Protein AF-A0A957U9Q6-F1 (afdb_monomer_lite)

Secondary structure (DSSP, 8-state):
-----------------HHHHHHHHHHHHHHHHHHHHHHHHHHHHHHHHHHH-THHHHTT-SHHIIIIISHHHHHHHHHS-TT-TTS--HHHHHHHHHHHHGGGS-HHHHHHHHHHHHHHHHHHHHHHHHT-

pLDDT: mean 82.93, std 18.93, range [34.91, 97.75]

Structure (mmCIF, N/CA/C/O backbone):
data_AF-A0A957U9Q6-F1
#
_entry.id   AF-A0A957U9Q6-F1
#
loop_
_atom_site.group_PDB
_atom_site.id
_atom_site.type_symbol
_atom_site.label_atom_id
_atom_site.label_alt_id
_atom_site.label_comp_id
_atom_site.label_asym_id
_atom_site.label_entity_id
_atom_site.label_seq_id
_atom_site.pdbx_PDB_ins_code
_atom_site.Cartn_x
_atom_site.Cartn_y
_atom_site.Cartn_z
_atom_site.occupancy
_atom_site.B_iso_or_equiv
_atom_site.auth_seq_id
_atom_site.auth_comp_id
_atom_site.auth_asym_id
_atom_site.auth_atom_id
_atom_site.pdbx_PDB_model_num
ATOM 1 N N . MET A 1 1 ? 84.332 -5.207 -29.628 1.00 37.28 1 MET A N 1
ATOM 2 C CA . MET A 1 1 ? 83.660 -3.985 -29.137 1.00 37.28 1 MET A CA 1
ATOM 3 C C . MET A 1 1 ? 82.232 -4.022 -29.651 1.00 37.28 1 MET A C 1
ATOM 5 O O . MET A 1 1 ? 82.032 -4.039 -30.857 1.00 37.28 1 MET A O 1
ATOM 9 N N . SER A 1 2 ? 81.285 -4.187 -28.731 1.00 34.91 2 SER A N 1
ATOM 10 C CA . SER A 1 2 ? 79.872 -4.495 -28.972 1.00 34.91 2 SER A CA 1
ATOM 11 C C . SER A 1 2 ? 79.019 -3.243 -28.849 1.00 34.91 2 SER A C 1
ATOM 13 O O . SER A 1 2 ? 79.143 -2.595 -27.820 1.00 34.91 2 SER A O 1
ATOM 15 N N . VAL A 1 3 ? 78.111 -2.984 -29.796 1.00 36.84 3 VAL A N 1
ATOM 16 C CA . VAL A 1 3 ? 76.781 -2.386 -29.552 1.00 36.84 3 VAL A CA 1
ATOM 17 C C . VAL A 1 3 ? 75.874 -2.729 -30.740 1.00 36.84 3 VAL A C 1
ATOM 19 O O . VAL A 1 3 ? 76.171 -2.315 -31.854 1.00 36.84 3 VAL A O 1
ATOM 22 N N . ALA A 1 4 ? 74.764 -3.435 -30.499 1.00 37.84 4 ALA A N 1
ATOM 23 C CA . ALA A 1 4 ? 73.503 -3.256 -31.232 1.00 37.84 4 ALA A CA 1
ATOM 24 C C . ALA A 1 4 ? 72.361 -4.014 -30.528 1.00 37.84 4 ALA A C 1
ATOM 26 O O . ALA A 1 4 ? 72.090 -5.180 -30.790 1.00 37.84 4 ALA A O 1
ATOM 27 N N . THR A 1 5 ? 71.749 -3.308 -29.580 1.00 41.84 5 THR A N 1
ATOM 28 C CA . THR A 1 5 ? 70.301 -3.157 -29.367 1.00 41.84 5 THR A CA 1
ATOM 29 C C . THR A 1 5 ? 69.387 -4.377 -29.561 1.00 41.84 5 THR A C 1
ATOM 31 O O . THR A 1 5 ? 69.008 -4.749 -30.669 1.00 41.84 5 THR A O 1
ATOM 34 N N . ILE A 1 6 ? 68.913 -4.898 -28.426 1.00 43.22 6 ILE A N 1
ATOM 35 C CA . ILE A 1 6 ? 67.782 -5.823 -28.302 1.00 43.22 6 ILE A CA 1
ATOM 36 C C . ILE A 1 6 ? 66.504 -5.116 -28.774 1.00 43.22 6 ILE A C 1
ATOM 38 O O . ILE A 1 6 ? 66.065 -4.130 -28.181 1.00 43.22 6 ILE A O 1
ATOM 42 N N . ARG A 1 7 ? 65.900 -5.629 -29.848 1.00 37.94 7 ARG A N 1
ATOM 43 C CA . ARG A 1 7 ? 64.590 -5.199 -30.341 1.00 37.94 7 ARG A CA 1
ATOM 44 C C . ARG A 1 7 ? 63.507 -6.004 -29.625 1.00 37.94 7 ARG A C 1
ATOM 46 O O . ARG A 1 7 ? 63.249 -7.155 -29.959 1.00 37.94 7 ARG A O 1
ATOM 53 N N . THR A 1 8 ? 62.881 -5.381 -28.636 1.00 46.94 8 THR A N 1
ATOM 54 C CA . THR A 1 8 ? 61.657 -5.861 -27.993 1.00 46.94 8 THR A CA 1
ATOM 55 C C . THR A 1 8 ? 60.501 -5.804 -28.995 1.00 46.94 8 THR A C 1
ATOM 57 O O . THR A 1 8 ? 60.179 -4.734 -29.505 1.00 46.94 8 THR A O 1
ATOM 60 N N . MET A 1 9 ? 59.846 -6.933 -29.259 1.00 37.41 9 MET A N 1
ATOM 61 C CA . MET A 1 9 ? 58.481 -6.967 -29.794 1.00 37.41 9 MET A CA 1
ATOM 62 C C . MET A 1 9 ? 57.682 -7.990 -28.992 1.00 37.41 9 MET A C 1
ATOM 64 O O . MET A 1 9 ? 57.676 -9.180 -29.285 1.00 37.41 9 MET A O 1
ATOM 68 N N . VAL A 1 10 ? 57.023 -7.497 -27.945 1.00 41.88 10 VAL A N 1
ATOM 69 C CA . VAL A 1 10 ? 55.909 -8.183 -27.293 1.00 41.88 10 VAL A CA 1
ATOM 70 C C . VAL A 1 10 ? 54.655 -7.764 -28.055 1.00 41.88 10 VAL A C 1
ATOM 72 O O . VAL A 1 10 ? 54.090 -6.704 -27.804 1.00 41.88 10 VAL A O 1
ATOM 75 N N . THR A 1 11 ? 54.239 -8.563 -29.035 1.00 51.75 11 THR A N 1
ATOM 76 C CA . THR A 1 11 ? 52.906 -8.460 -29.644 1.00 51.75 11 THR A CA 1
ATOM 77 C C . THR A 1 11 ? 51.936 -9.348 -28.884 1.00 51.75 11 THR A C 1
ATOM 79 O O . THR A 1 11 ? 51.667 -10.491 -29.232 1.00 51.75 11 THR A O 1
ATOM 82 N N . GLY A 1 12 ? 51.420 -8.769 -27.820 1.00 50.84 12 GLY A N 1
ATOM 83 C CA . GLY A 1 12 ? 50.140 -9.048 -27.194 1.00 50.84 12 GLY A CA 1
ATOM 84 C C . GLY A 1 12 ? 49.895 -7.785 -26.375 1.00 50.84 12 GLY A C 1
ATOM 85 O O . GLY A 1 12 ? 50.822 -7.274 -25.759 1.00 50.84 12 GLY A O 1
ATOM 86 N N . TRP A 1 13 ? 48.724 -7.188 -26.356 1.00 44.78 13 TRP A N 1
ATOM 87 C CA . TRP A 1 13 ? 47.600 -7.719 -25.613 1.00 44.78 13 TRP A CA 1
ATOM 88 C C . TRP A 1 13 ? 4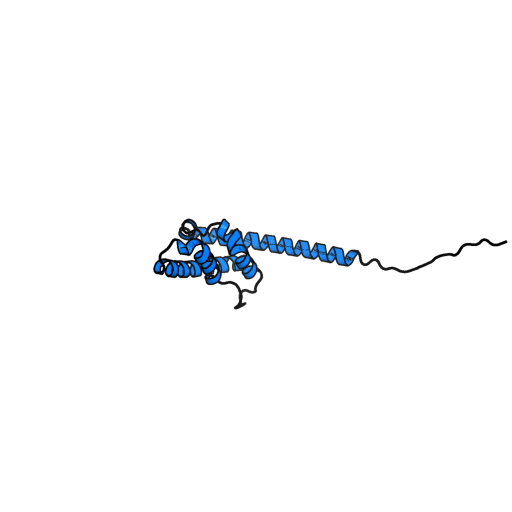6.337 -7.028 -26.142 1.00 44.78 13 TRP A C 1
ATOM 90 O O . TRP A 1 13 ? 46.322 -5.821 -26.382 1.00 44.78 13 TRP A O 1
ATOM 100 N N . TRP A 1 14 ? 45.275 -7.809 -26.311 1.00 49.5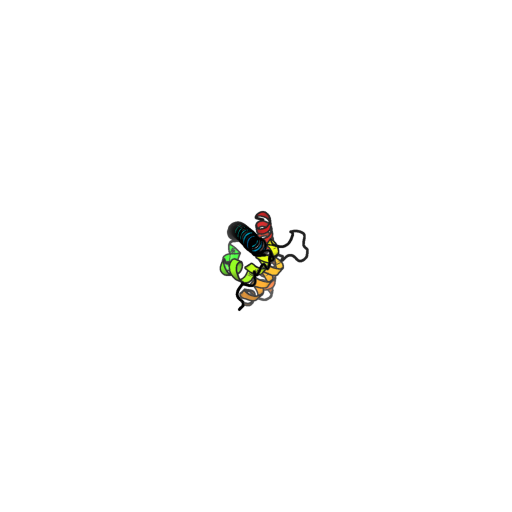0 14 TRP A N 1
ATOM 101 C CA . TRP A 1 14 ? 43.917 -7.310 -26.491 1.00 49.50 14 TRP A CA 1
ATOM 102 C C . TRP A 1 14 ? 43.496 -6.484 -25.265 1.00 49.50 14 TRP A C 1
ATOM 104 O O . TRP A 1 14 ? 43.681 -6.925 -24.134 1.00 49.50 14 TRP A O 1
ATOM 114 N N . LEU A 1 15 ? 42.913 -5.303 -25.485 1.00 50.75 15 LEU A N 1
ATOM 115 C CA . LEU A 1 15 ? 42.317 -4.451 -24.449 1.00 50.75 15 LEU A CA 1
ATOM 116 C C . LEU A 1 15 ? 40.887 -4.935 -24.118 1.00 50.75 15 LEU A C 1
ATOM 118 O O . LEU A 1 15 ? 40.011 -4.813 -24.973 1.00 50.75 15 LEU A O 1
ATOM 122 N N .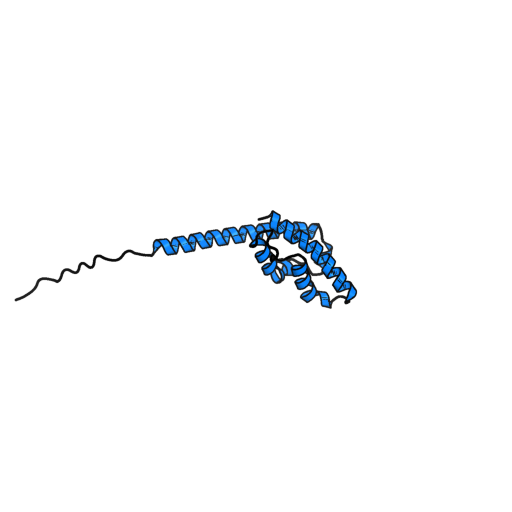 PRO A 1 16 ? 40.577 -5.401 -22.891 1.00 46.09 16 PRO A N 1
ATOM 123 C CA . PRO A 1 16 ? 39.217 -5.760 -22.476 1.00 46.09 16 PRO A CA 1
ATOM 124 C C . PRO A 1 16 ? 38.472 -4.570 -21.824 1.00 46.09 16 PRO A C 1
ATOM 126 O O . PRO A 1 16 ? 37.813 -4.725 -20.796 1.00 46.09 16 PRO A O 1
ATOM 129 N N . GLY A 1 17 ? 38.607 -3.358 -22.377 1.00 47.78 17 GLY A N 1
ATOM 130 C CA . GLY A 1 17 ? 38.103 -2.118 -21.756 1.00 47.78 17 GLY A CA 1
ATOM 131 C C . GLY A 1 17 ? 36.734 -1.626 -22.249 1.00 47.78 17 GLY A C 1
ATOM 132 O O . GLY A 1 17 ? 36.039 -0.915 -21.526 1.00 47.78 17 GLY A O 1
ATOM 133 N N . SER A 1 18 ? 36.307 -1.998 -23.457 1.00 50.91 18 SER A N 1
ATOM 134 C CA . SER A 1 18 ? 35.101 -1.442 -24.096 1.00 50.91 18 SER A CA 1
ATOM 135 C C . SER A 1 18 ? 33.828 -2.236 -23.794 1.00 50.91 18 SER A C 1
ATOM 137 O O . SER A 1 18 ? 32.800 -1.642 -23.479 1.00 50.91 18 SER A O 1
ATOM 139 N N . ALA A 1 19 ? 33.895 -3.571 -23.793 1.00 48.69 19 ALA A N 1
ATOM 140 C CA . ALA A 1 19 ? 32.728 -4.423 -23.540 1.00 48.69 19 ALA A CA 1
ATOM 141 C C . ALA A 1 19 ? 32.188 -4.294 -22.101 1.00 48.69 19 ALA A C 1
ATOM 143 O O . ALA A 1 19 ? 30.978 -4.284 -21.881 1.00 48.69 19 ALA A O 1
ATOM 144 N N . ARG A 1 20 ? 33.079 -4.143 -21.110 1.00 52.06 20 ARG A N 1
ATOM 145 C CA . ARG A 1 20 ? 32.692 -4.000 -19.696 1.00 52.06 20 ARG A CA 1
ATOM 146 C C . ARG A 1 20 ? 32.029 -2.650 -19.415 1.00 52.06 20 ARG A C 1
ATOM 148 O O . ARG A 1 20 ? 31.077 -2.590 -18.649 1.00 52.06 20 ARG A O 1
ATOM 155 N N . THR A 1 21 ? 32.503 -1.589 -20.064 1.00 55.53 21 THR A N 1
ATOM 156 C CA . THR A 1 21 ? 31.995 -0.223 -19.879 1.00 55.53 21 THR A CA 1
ATOM 157 C C . THR A 1 21 ? 30.644 -0.038 -20.571 1.00 55.53 21 THR A C 1
ATOM 159 O O . THR A 1 21 ? 29.710 0.448 -19.941 1.00 55.53 21 THR A O 1
ATOM 162 N N . GLN A 1 22 ? 30.488 -0.555 -21.796 1.00 56.25 22 GLN A N 1
ATOM 163 C CA . GLN A 1 22 ? 29.195 -0.567 -22.495 1.00 56.25 22 GLN A CA 1
ATOM 164 C C . GLN A 1 22 ? 28.138 -1.396 -21.755 1.00 56.25 22 GLN A C 1
ATOM 166 O O . GLN A 1 22 ? 26.982 -0.992 -21.687 1.00 56.25 22 GLN A O 1
ATOM 171 N N . SER A 1 23 ? 28.526 -2.520 -21.141 1.00 62.31 23 SER A N 1
ATOM 172 C CA . SER A 1 23 ? 27.606 -3.325 -20.330 1.00 62.31 23 SER A CA 1
ATOM 173 C C . SER A 1 23 ? 27.146 -2.601 -19.061 1.00 62.31 23 SER A C 1
ATOM 175 O O . SER A 1 23 ? 25.989 -2.748 -18.684 1.00 62.31 23 SER A O 1
ATOM 177 N N . ILE A 1 24 ? 28.014 -1.824 -18.403 1.00 64.62 24 ILE A N 1
ATOM 178 C CA . ILE A 1 24 ? 27.654 -1.060 -17.194 1.00 64.62 24 ILE A CA 1
ATOM 179 C C . ILE A 1 24 ? 26.754 0.128 -17.549 1.00 64.62 24 ILE A C 1
ATOM 181 O O . ILE A 1 24 ? 25.792 0.407 -16.838 1.00 64.62 24 ILE A O 1
ATOM 185 N N . GLU A 1 25 ? 27.046 0.823 -18.644 1.00 64.38 25 GLU A N 1
ATOM 186 C CA . GLU A 1 25 ? 26.285 1.994 -19.086 1.00 64.38 25 GLU A CA 1
ATOM 187 C C . GLU A 1 25 ? 24.896 1.609 -19.621 1.00 64.38 25 GLU A C 1
ATOM 189 O O . GLU A 1 25 ? 23.898 2.215 -19.233 1.00 64.38 25 GLU A O 1
ATOM 194 N N . ALA A 1 26 ? 24.801 0.522 -20.396 1.00 57.94 26 ALA A N 1
ATOM 195 C CA . ALA A 1 26 ? 23.522 -0.041 -20.831 1.00 57.94 26 ALA A CA 1
ATOM 196 C C . ALA A 1 26 ? 22.673 -0.552 -19.651 1.00 57.94 26 ALA A C 1
ATOM 198 O O . ALA A 1 26 ? 21.453 -0.369 -19.641 1.00 57.94 26 ALA A O 1
ATOM 199 N N . GLN A 1 27 ? 23.309 -1.148 -18.635 1.00 61.81 27 GLN A N 1
ATOM 200 C CA . GLN A 1 27 ? 22.619 -1.579 -17.418 1.00 61.81 27 GLN A CA 1
ATOM 201 C C . GLN A 1 27 ? 22.060 -0.377 -16.646 1.00 61.81 27 GLN A C 1
ATOM 203 O O . GLN A 1 27 ? 20.877 -0.365 -16.321 1.00 61.81 27 GLN A O 1
ATOM 208 N N . ARG A 1 28 ? 22.863 0.678 -16.441 1.00 64.31 28 ARG A N 1
ATOM 209 C CA . ARG A 1 28 ? 22.419 1.912 -15.767 1.00 64.31 28 ARG A CA 1
ATOM 210 C C . ARG A 1 28 ? 21.253 2.587 -16.483 1.00 64.31 28 ARG A C 1
ATOM 212 O O . ARG A 1 28 ? 20.274 2.933 -15.832 1.00 64.31 28 ARG A O 1
ATOM 219 N N . ALA A 1 29 ? 21.316 2.713 -17.807 1.00 64.06 29 ALA A N 1
ATOM 220 C CA . ALA A 1 29 ? 20.224 3.291 -18.591 1.00 64.06 29 ALA A CA 1
ATOM 221 C C . ALA A 1 29 ? 18.925 2.466 -18.479 1.00 64.06 29 ALA A C 1
ATOM 223 O O . ALA A 1 29 ? 17.828 3.021 -18.393 1.00 64.06 29 ALA A O 1
ATOM 224 N N . THR A 1 30 ? 19.040 1.134 -18.431 1.00 69.25 30 THR A N 1
ATOM 225 C CA . THR A 1 30 ? 17.894 0.228 -18.243 1.00 69.25 30 THR A CA 1
ATOM 226 C C . THR A 1 30 ? 17.298 0.352 -16.837 1.00 69.25 30 THR A C 1
ATOM 228 O O . THR A 1 30 ? 16.072 0.380 -16.677 1.00 69.25 30 THR A O 1
ATOM 231 N N . ASP A 1 31 ? 18.153 0.477 -15.823 1.00 77.50 31 ASP A N 1
ATOM 232 C CA . ASP A 1 31 ? 17.755 0.636 -14.424 1.00 77.50 31 ASP A CA 1
ATOM 233 C C . ASP A 1 31 ? 17.072 1.998 -14.189 1.00 77.50 31 ASP A C 1
ATOM 235 O O . ASP A 1 31 ? 16.023 2.057 -13.542 1.00 77.50 31 ASP A O 1
ATOM 239 N N . GLU A 1 32 ? 17.582 3.079 -14.786 1.00 78.69 32 GLU A N 1
ATOM 240 C CA . GLU A 1 32 ? 16.970 4.415 -14.740 1.00 78.69 32 GLU A CA 1
ATOM 241 C C . GLU A 1 32 ? 15.600 4.446 -15.431 1.00 78.69 32 GLU A C 1
ATOM 243 O O . GLU A 1 32 ? 14.626 4.947 -14.861 1.00 78.69 32 GLU A O 1
ATOM 248 N N . ALA A 1 33 ? 15.476 3.841 -16.615 1.00 80.62 33 ALA A N 1
ATOM 249 C CA . ALA A 1 33 ? 14.193 3.733 -17.310 1.00 80.62 33 ALA A CA 1
ATOM 250 C C . ALA A 1 33 ? 13.171 2.887 -16.521 1.00 80.62 33 ALA A C 1
ATOM 252 O O . ALA A 1 33 ? 11.970 3.170 -16.521 1.00 80.62 33 ALA A O 1
ATOM 253 N N . SER A 1 34 ? 13.623 1.846 -15.816 1.00 84.44 34 SER A N 1
ATOM 254 C CA . SER A 1 34 ? 12.787 1.051 -14.905 1.00 84.44 34 SER A CA 1
ATOM 255 C C . SER A 1 34 ? 12.358 1.842 -13.661 1.00 84.44 34 SER A C 1
ATOM 257 O O . SER A 1 34 ? 11.211 1.742 -13.213 1.00 84.44 34 SER A O 1
ATOM 259 N N . ALA A 1 35 ? 13.249 2.661 -13.104 1.00 87.31 35 ALA A N 1
ATOM 260 C CA . ALA A 1 35 ? 12.942 3.534 -11.975 1.00 87.31 35 ALA A CA 1
ATOM 261 C C . ALA A 1 35 ? 11.918 4.616 -12.353 1.00 87.31 35 ALA A C 1
ATOM 263 O O . ALA A 1 35 ? 10.947 4.816 -11.620 1.00 87.31 35 ALA A O 1
ATOM 264 N N . ALA A 1 36 ? 12.081 5.251 -13.517 1.00 89.88 36 ALA A N 1
ATOM 265 C CA . ALA A 1 36 ? 11.160 6.267 -14.020 1.00 89.88 36 ALA A CA 1
ATOM 266 C C . ALA A 1 36 ? 9.751 5.703 -14.263 1.00 89.88 36 ALA A C 1
ATOM 268 O O . ALA A 1 36 ? 8.769 6.286 -13.800 1.00 89.88 36 ALA A O 1
ATOM 269 N N . ARG A 1 37 ? 9.645 4.530 -14.909 1.00 91.50 37 ARG A N 1
ATOM 270 C CA . ARG A 1 37 ? 8.354 3.851 -15.128 1.00 91.50 37 ARG A CA 1
ATOM 271 C C . ARG A 1 37 ? 7.641 3.531 -13.821 1.00 91.50 37 ARG A C 1
ATOM 273 O O . ARG A 1 37 ? 6.464 3.840 -13.673 1.00 91.50 37 ARG A O 1
ATOM 280 N N . TYR A 1 38 ? 8.364 2.983 -12.848 1.00 93.31 38 TYR A N 1
ATOM 281 C CA . TYR A 1 38 ? 7.806 2.721 -11.524 1.00 93.31 38 TYR A CA 1
ATOM 282 C C . TYR A 1 38 ? 7.321 3.994 -10.830 1.00 93.31 38 TYR A C 1
ATOM 284 O O . TYR A 1 38 ? 6.217 4.009 -10.293 1.00 93.31 38 TYR A O 1
ATOM 292 N N . ALA A 1 39 ? 8.118 5.066 -10.845 1.00 93.00 39 ALA A N 1
ATOM 293 C CA . ALA A 1 39 ? 7.738 6.325 -10.212 1.00 93.00 39 ALA A CA 1
ATOM 294 C C . ALA A 1 39 ? 6.458 6.901 -10.837 1.00 93.00 39 ALA A C 1
ATOM 296 O O . ALA A 1 39 ? 5.556 7.327 -10.113 1.00 93.00 39 ALA A O 1
ATOM 297 N N . GLN A 1 40 ? 6.345 6.852 -12.167 1.00 94.69 40 GLN A N 1
ATOM 298 C CA . GLN A 1 40 ? 5.156 7.295 -12.890 1.00 94.69 40 GLN A CA 1
ATOM 299 C C . GLN A 1 40 ? 3.931 6.420 -12.583 1.00 94.69 40 GLN A C 1
ATOM 301 O O . GLN A 1 40 ? 2.862 6.954 -12.278 1.00 94.69 40 GLN A O 1
ATOM 306 N N . ALA A 1 41 ? 4.085 5.093 -12.608 1.00 95.44 41 ALA A N 1
ATOM 307 C CA . ALA A 1 41 ? 3.019 4.145 -12.287 1.00 95.44 41 ALA A CA 1
ATOM 308 C C . ALA A 1 41 ? 2.518 4.329 -10.848 1.00 95.44 41 ALA A C 1
ATOM 310 O O . ALA A 1 41 ? 1.314 4.439 -10.611 1.00 95.44 41 ALA A O 1
ATOM 311 N N . LEU A 1 42 ? 3.442 4.449 -9.890 1.00 96.12 42 LEU A N 1
ATOM 312 C CA . LEU A 1 42 ? 3.121 4.679 -8.486 1.00 96.12 42 LEU A CA 1
ATOM 313 C C . LEU A 1 42 ? 2.409 6.015 -8.282 1.00 96.12 42 LEU A C 1
ATOM 315 O O . LEU A 1 42 ? 1.410 6.064 -7.568 1.00 96.12 42 LEU A O 1
ATOM 319 N N . HIS A 1 43 ? 2.880 7.086 -8.924 1.00 95.06 43 HIS A N 1
ATOM 320 C CA . HIS A 1 43 ? 2.221 8.385 -8.847 1.00 95.06 43 HIS A CA 1
ATOM 321 C C . HIS A 1 43 ? 0.778 8.310 -9.370 1.00 95.06 43 HIS A C 1
ATOM 323 O O . HIS A 1 43 ? -0.150 8.762 -8.697 1.00 95.06 43 HIS A O 1
ATOM 329 N N . GLY A 1 44 ? 0.565 7.678 -10.529 1.00 95.75 44 GLY A N 1
ATOM 330 C CA . GLY A 1 44 ? -0.769 7.475 -11.097 1.00 95.75 44 GLY A CA 1
ATOM 331 C C . GLY A 1 44 ? -1.687 6.647 -10.191 1.00 95.75 44 GLY A C 1
ATOM 332 O O . GLY A 1 44 ? -2.830 7.040 -9.942 1.00 95.75 44 GLY A O 1
ATOM 333 N N . ALA A 1 45 ? -1.183 5.537 -9.650 1.00 96.56 45 ALA A N 1
ATOM 334 C CA . ALA A 1 45 ? -1.918 4.681 -8.722 1.00 96.56 45 ALA A CA 1
ATOM 335 C C . ALA A 1 45 ? -2.282 5.421 -7.423 1.00 96.56 45 ALA A C 1
ATOM 337 O O . ALA A 1 45 ? -3.420 5.341 -6.957 1.00 96.56 45 ALA A O 1
ATOM 338 N N . TRP A 1 46 ? -1.355 6.209 -6.876 1.00 96.00 46 TRP A N 1
ATOM 339 C CA . TRP A 1 46 ? -1.568 6.998 -5.664 1.00 96.00 46 TRP 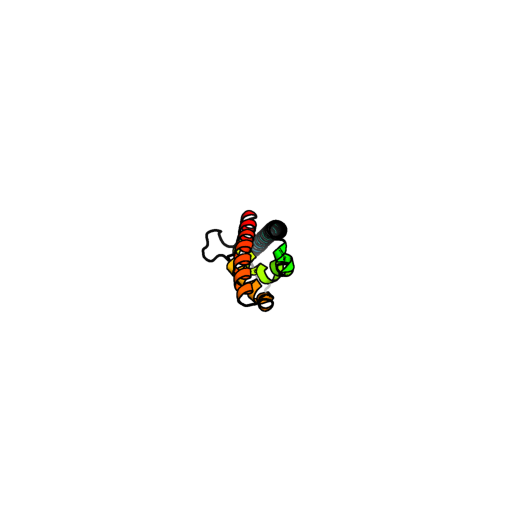A CA 1
ATOM 340 C C . TRP A 1 46 ? -2.619 8.102 -5.840 1.00 96.00 46 TRP A C 1
ATOM 342 O O . TRP A 1 46 ? -3.501 8.268 -4.993 1.00 96.00 46 TRP A O 1
ATOM 352 N N . GLN A 1 47 ? -2.594 8.825 -6.961 1.00 96.38 47 GLN A N 1
ATOM 353 C CA . GLN A 1 47 ? -3.617 9.832 -7.266 1.00 96.38 47 GLN A CA 1
ATOM 354 C C . GLN A 1 47 ? -5.017 9.206 -7.334 1.00 96.38 47 GLN A C 1
ATOM 356 O O . GLN A 1 47 ? -5.972 9.722 -6.749 1.00 96.38 47 GLN A O 1
ATOM 361 N N . ARG A 1 48 ? -5.149 8.039 -7.976 1.00 97.25 48 ARG A N 1
ATOM 362 C CA . ARG A 1 48 ? -6.422 7.300 -8.017 1.00 97.25 48 ARG A CA 1
ATOM 363 C C . ARG A 1 48 ? -6.850 6.814 -6.634 1.00 97.25 48 ARG A C 1
ATOM 365 O O . ARG A 1 48 ? -8.026 6.945 -6.289 1.00 97.25 48 ARG A O 1
ATOM 372 N N . PHE A 1 49 ? -5.911 6.313 -5.833 1.00 96.62 49 PHE A N 1
ATOM 373 C CA . PHE A 1 49 ? -6.177 5.867 -4.468 1.00 96.62 49 PHE A CA 1
ATOM 374 C C . PHE A 1 49 ? -6.695 6.997 -3.593 1.00 96.62 49 PHE A C 1
ATOM 376 O O . PHE A 1 49 ? -7.760 6.866 -3.003 1.00 96.62 49 PHE A O 1
ATOM 383 N N . THR A 1 50 ? -6.013 8.137 -3.563 1.00 96.06 50 THR A N 1
ATOM 384 C CA . THR A 1 50 ? -6.431 9.267 -2.721 1.00 96.06 50 THR A CA 1
ATOM 385 C C . THR A 1 50 ? -7.780 9.853 -3.126 1.00 96.06 50 THR A C 1
ATOM 387 O O . THR A 1 50 ? -8.513 10.324 -2.258 1.00 96.06 50 THR A O 1
ATOM 390 N N . ARG A 1 51 ? -8.142 9.780 -4.414 1.00 96.62 51 ARG A N 1
ATOM 391 C CA . ARG A 1 51 ? -9.472 10.165 -4.901 1.00 96.62 51 ARG A CA 1
ATOM 392 C C . ARG A 1 51 ? -10.563 9.169 -4.501 1.00 96.62 51 ARG A C 1
ATOM 394 O O . ARG A 1 51 ? -11.667 9.583 -4.171 1.00 96.62 51 ARG A O 1
ATOM 401 N N . THR A 1 52 ? -10.269 7.873 -4.564 1.00 97.25 52 THR A N 1
ATOM 402 C CA . THR A 1 52 ? -11.248 6.797 -4.306 1.00 97.25 52 THR A CA 1
ATOM 403 C C . THR A 1 52 ? -11.439 6.546 -2.810 1.00 97.25 52 THR A C 1
ATOM 405 O O . THR A 1 52 ? -12.539 6.253 -2.354 1.00 97.25 52 THR A O 1
ATOM 408 N N . TYR A 1 53 ? -10.369 6.712 -2.036 1.00 96.25 53 TYR A N 1
ATOM 409 C CA . TYR A 1 53 ? -10.266 6.321 -0.636 1.00 96.25 53 TYR A CA 1
ATOM 410 C C . TYR A 1 53 ? -9.787 7.482 0.261 1.00 96.25 53 TYR A C 1
ATOM 412 O O . TYR A 1 53 ? -8.807 7.337 0.997 1.00 96.25 53 TYR A O 1
ATOM 420 N N . PRO A 1 54 ? -10.460 8.651 0.252 1.00 94.81 54 PRO A N 1
ATOM 421 C CA . PRO A 1 54 ? -9.964 9.850 0.932 1.00 94.81 54 PRO A CA 1
ATOM 422 C C . PRO A 1 54 ? -9.850 9.687 2.456 1.00 94.81 54 PRO A C 1
ATOM 424 O O . PRO A 1 54 ? -8.950 10.258 3.070 1.00 94.81 54 PRO A O 1
ATOM 427 N N . ALA A 1 55 ? -10.705 8.861 3.070 1.00 94.50 55 ALA A N 1
ATOM 428 C CA . ALA A 1 55 ? -10.685 8.590 4.510 1.00 94.50 55 ALA A CA 1
ATOM 429 C C . ALA A 1 55 ? -9.380 7.929 4.991 1.00 94.50 55 ALA A C 1
ATOM 431 O O . ALA A 1 55 ? -9.029 8.039 6.161 1.00 94.50 55 ALA A O 1
ATOM 432 N N . TRP A 1 56 ? -8.635 7.257 4.110 1.00 95.19 56 TRP A N 1
ATOM 433 C CA . TRP A 1 56 ? -7.384 6.604 4.494 1.00 95.19 56 TRP A CA 1
ATOM 434 C C . TRP A 1 56 ? -6.238 7.593 4.730 1.00 95.19 56 TRP A C 1
ATOM 436 O O . TRP A 1 56 ? -5.362 7.312 5.550 1.00 95.19 56 TRP A O 1
ATOM 446 N N . LYS A 1 57 ? -6.293 8.793 4.131 1.00 92.44 57 LYS A N 1
ATOM 447 C CA . LYS A 1 57 ? -5.313 9.859 4.397 1.00 92.44 57 LYS A CA 1
ATOM 448 C C . LYS A 1 57 ? -5.357 10.334 5.847 1.00 92.44 57 LYS A C 1
ATOM 450 O O . LYS A 1 57 ? -4.312 10.464 6.474 1.00 92.44 57 LYS A O 1
ATOM 455 N N . SER A 1 58 ? -6.551 10.538 6.409 1.00 90.44 58 SER A N 1
ATOM 456 C CA . SER A 1 58 ? -6.693 10.937 7.819 1.00 90.44 58 SER A CA 1
ATOM 457 C C . SER A 1 58 ? -6.362 9.809 8.802 1.00 90.44 58 SER A C 1
ATOM 459 O O . SER A 1 58 ? -6.109 10.076 9.972 1.00 90.44 58 SER A O 1
ATOM 461 N N . ARG A 1 59 ? -6.312 8.557 8.328 1.00 92.50 59 ARG A N 1
ATOM 462 C CA . ARG A 1 59 ? -5.930 7.361 9.097 1.00 92.50 59 ARG A CA 1
ATOM 463 C C . ARG A 1 59 ? -4.437 7.010 8.972 1.00 92.50 59 ARG A C 1
ATOM 465 O O . ARG A 1 59 ? -4.039 5.913 9.355 1.00 92.50 59 ARG A O 1
ATOM 472 N N . GLY A 1 60 ? -3.612 7.904 8.420 1.00 90.94 60 GLY A N 1
ATOM 473 C CA . GLY A 1 60 ? -2.152 7.740 8.355 1.00 90.94 60 GLY A CA 1
ATOM 474 C C . GLY A 1 60 ? -1.610 7.073 7.085 1.00 90.94 60 GLY A C 1
ATOM 475 O O . GLY A 1 60 ? -0.403 6.882 6.973 1.00 90.94 60 GLY A O 1
ATOM 476 N N . VAL A 1 61 ? -2.459 6.748 6.103 1.00 94.75 61 VAL A N 1
ATOM 477 C CA . VAL A 1 61 ? -2.003 6.340 4.763 1.00 94.75 61 VAL A CA 1
ATOM 478 C C . VAL A 1 61 ? -1.752 7.613 3.959 1.00 94.75 61 VAL A C 1
ATOM 480 O O . VAL A 1 61 ? -2.617 8.073 3.216 1.00 94.75 61 VAL A O 1
ATOM 483 N N . ASP A 1 62 ? -0.592 8.228 4.169 1.00 93.94 62 ASP A N 1
ATOM 484 C CA . ASP A 1 62 ? -0.139 9.432 3.472 1.00 93.94 62 ASP A CA 1
ATOM 485 C C . ASP A 1 62 ? 1.018 9.131 2.497 1.00 93.94 62 ASP A C 1
ATOM 487 O O . ASP A 1 62 ? 1.430 7.983 2.306 1.00 93.94 62 ASP A O 1
ATOM 491 N N . GLU A 1 63 ? 1.560 10.168 1.855 1.00 89.94 63 GLU A N 1
ATOM 492 C CA . GLU A 1 63 ? 2.695 10.002 0.940 1.00 89.94 63 GLU A CA 1
ATOM 493 C C . GLU A 1 63 ? 3.937 9.443 1.635 1.00 89.94 63 GLU A C 1
ATOM 495 O O . GLU A 1 63 ? 4.672 8.670 1.026 1.00 89.94 63 GLU A O 1
ATOM 500 N N . ARG A 1 64 ? 4.169 9.770 2.911 1.00 92.00 64 ARG A N 1
ATOM 501 C CA . ARG A 1 64 ? 5.326 9.257 3.660 1.00 92.00 64 ARG A CA 1
ATOM 502 C C . ARG A 1 64 ? 5.176 7.769 3.937 1.00 92.00 64 ARG A C 1
ATOM 504 O O . ARG A 1 64 ? 6.157 7.031 3.873 1.00 92.00 64 ARG A O 1
ATOM 511 N N . PHE A 1 65 ? 3.960 7.312 4.202 1.00 93.62 65 PHE A N 1
ATOM 512 C CA . PHE A 1 65 ? 3.663 5.897 4.341 1.00 93.62 65 PHE A CA 1
ATOM 513 C C . PHE A 1 65 ? 3.891 5.145 3.021 1.00 93.62 65 PHE A C 1
ATOM 515 O O . PHE A 1 65 ? 4.619 4.150 2.996 1.00 93.62 65 PHE A O 1
ATOM 522 N N . VAL A 1 66 ? 3.338 5.646 1.912 1.00 92.38 66 VAL A N 1
ATOM 523 C CA . VAL A 1 66 ? 3.403 4.984 0.596 1.00 92.38 66 VAL A CA 1
ATOM 524 C C . VAL A 1 66 ? 4.810 5.015 -0.004 1.00 92.38 66 VAL A C 1
ATOM 526 O O . VAL A 1 66 ? 5.320 3.975 -0.420 1.00 92.38 66 VAL A O 1
ATOM 529 N N . HIS A 1 67 ? 5.462 6.179 -0.017 1.00 89.38 67 HIS A N 1
ATOM 530 C CA . HIS A 1 67 ? 6.810 6.354 -0.569 1.00 89.38 67 HIS A CA 1
ATOM 531 C C . HIS A 1 67 ? 7.929 5.982 0.415 1.00 89.38 67 HIS A C 1
ATOM 533 O O . HIS A 1 67 ? 9.082 5.867 0.005 1.00 89.38 67 HIS A O 1
ATOM 539 N N . GLY A 1 68 ? 7.608 5.774 1.694 1.00 91.56 68 GLY A N 1
ATOM 540 C CA . GLY A 1 68 ? 8.549 5.339 2.723 1.00 91.56 68 GLY A CA 1
ATOM 541 C C . GLY A 1 68 ? 8.309 3.893 3.136 1.00 91.56 68 GLY A C 1
ATOM 542 O O . GLY A 1 68 ? 8.925 2.972 2.603 1.00 91.56 68 GLY A O 1
ATOM 543 N N . ALA A 1 69 ? 7.412 3.687 4.101 1.00 91.38 69 ALA A N 1
ATOM 544 C CA . ALA A 1 69 ? 7.238 2.401 4.779 1.00 91.38 69 ALA A CA 1
ATOM 545 C C . ALA A 1 69 ? 6.809 1.252 3.847 1.00 91.38 69 ALA A C 1
ATOM 547 O O . ALA A 1 69 ? 7.224 0.109 4.047 1.00 91.38 69 ALA A O 1
ATOM 548 N N . VAL A 1 70 ? 5.991 1.542 2.832 1.00 95.00 70 VAL A N 1
ATOM 549 C CA . VAL A 1 70 ? 5.444 0.530 1.910 1.00 95.00 70 VAL A CA 1
ATOM 550 C C . VAL A 1 70 ? 6.207 0.474 0.586 1.00 95.00 70 VAL A C 1
ATOM 552 O O . VAL A 1 70 ? 6.108 -0.524 -0.127 1.00 95.00 70 VAL A O 1
ATOM 555 N N . ALA A 1 71 ? 7.035 1.471 0.265 1.00 92.69 71 ALA A N 1
ATOM 556 C CA . ALA A 1 71 ? 7.754 1.537 -1.008 1.00 92.69 71 ALA A CA 1
ATOM 557 C C . ALA A 1 71 ? 8.529 0.252 -1.370 1.00 92.69 71 ALA A C 1
ATOM 559 O O . ALA A 1 71 ? 8.436 -0.166 -2.526 1.00 92.69 71 ALA A O 1
ATOM 560 N N . PRO A 1 72 ? 9.213 -0.447 -0.437 1.00 93.62 72 PRO A N 1
ATOM 561 C CA . PRO A 1 72 ? 9.866 -1.718 -0.756 1.00 93.62 72 PRO A CA 1
ATOM 562 C C . PRO A 1 72 ? 8.888 -2.812 -1.216 1.00 93.62 72 PRO A C 1
ATOM 564 O O . PRO A 1 72 ? 9.209 -3.590 -2.114 1.00 93.62 72 PRO A O 1
ATOM 567 N N . LEU A 1 73 ? 7.684 -2.869 -0.634 1.00 94.19 73 LEU A N 1
ATOM 568 C CA . LEU A 1 73 ? 6.641 -3.825 -1.024 1.00 94.19 73 LEU A CA 1
ATOM 569 C C . LEU A 1 73 ? 6.069 -3.486 -2.401 1.00 94.19 73 LEU A C 1
ATOM 571 O O . LEU A 1 73 ? 5.914 -4.379 -3.232 1.00 94.19 73 LEU A O 1
ATOM 575 N N . LEU A 1 74 ? 5.803 -2.204 -2.662 1.00 94.38 74 LEU A N 1
ATOM 576 C CA . LEU A 1 74 ? 5.278 -1.743 -3.951 1.00 94.38 74 LEU A CA 1
ATOM 577 C C . LEU A 1 74 ? 6.285 -1.980 -5.072 1.00 94.38 74 LEU A C 1
ATOM 579 O O . LEU A 1 74 ? 5.922 -2.495 -6.128 1.00 94.38 74 LEU A O 1
ATOM 583 N N . ARG A 1 75 ? 7.565 -1.686 -4.822 1.00 93.06 75 ARG A N 1
ATOM 584 C CA . ARG A 1 75 ? 8.635 -1.947 -5.784 1.00 93.06 75 ARG A CA 1
ATOM 585 C C . ARG A 1 75 ? 8.764 -3.439 -6.079 1.00 93.06 75 ARG A C 1
ATOM 587 O O . ARG A 1 75 ? 8.764 -3.830 -7.240 1.00 93.06 75 ARG A O 1
ATOM 594 N N . LYS A 1 76 ? 8.763 -4.281 -5.040 1.00 92.06 76 LYS A N 1
ATOM 595 C CA . LYS A 1 76 ? 8.785 -5.740 -5.203 1.00 92.06 76 LYS A CA 1
ATOM 596 C C . LYS A 1 76 ? 7.580 -6.250 -6.003 1.00 92.06 76 LYS A C 1
ATOM 598 O O . LYS A 1 76 ? 7.757 -7.116 -6.854 1.00 92.06 76 LYS A O 1
ATOM 603 N N . ARG A 1 77 ? 6.372 -5.720 -5.767 1.00 91.88 77 ARG A N 1
ATOM 604 C CA . ARG A 1 77 ? 5.178 -6.054 -6.567 1.00 91.88 77 ARG A CA 1
ATOM 605 C C . ARG A 1 77 ? 5.365 -5.665 -8.032 1.00 91.88 77 ARG A C 1
ATOM 607 O O . ARG A 1 77 ? 5.078 -6.481 -8.902 1.00 91.88 77 ARG A O 1
ATOM 614 N N . PHE A 1 78 ? 5.876 -4.464 -8.289 1.00 90.69 78 PHE A N 1
ATOM 615 C CA . PHE A 1 78 ? 6.108 -3.949 -9.638 1.00 90.69 78 PHE A CA 1
ATOM 616 C C . PHE A 1 78 ? 7.158 -4.755 -10.420 1.00 90.69 78 PHE A C 1
ATOM 618 O O . PHE A 1 78 ? 7.028 -4.937 -11.626 1.00 90.69 78 PHE A O 1
ATOM 625 N N . ASP A 1 79 ? 8.172 -5.291 -9.742 1.00 89.50 79 ASP A N 1
ATOM 626 C CA . ASP A 1 79 ? 9.205 -6.113 -10.383 1.00 89.50 79 ASP A CA 1
ATOM 627 C C . ASP A 1 79 ? 8.743 -7.581 -10.596 1.00 89.50 79 ASP A C 1
ATOM 629 O O . ASP A 1 79 ? 9.235 -8.273 -11.489 1.00 89.50 79 ASP A O 1
ATOM 633 N N . MET A 1 80 ? 7.766 -8.074 -9.821 1.00 87.75 80 MET A N 1
ATOM 634 C CA . MET A 1 80 ? 7.229 -9.444 -9.919 1.00 87.75 80 MET A CA 1
ATOM 635 C C . MET A 1 80 ? 6.112 -9.575 -10.957 1.00 87.75 80 MET A C 1
ATOM 637 O O . MET A 1 80 ? 5.302 -8.667 -11.117 1.00 87.75 80 MET A O 1
ATOM 641 N N . ARG A 1 81 ? 6.013 -10.723 -11.645 1.00 74.75 81 ARG A N 1
ATOM 642 C CA . ARG A 1 81 ? 4.899 -11.003 -12.575 1.00 74.75 81 ARG A CA 1
ATOM 643 C C . ARG A 1 81 ? 3.553 -10.986 -11.836 1.00 74.75 81 ARG A C 1
ATOM 645 O O . ARG A 1 81 ? 3.477 -11.430 -10.696 1.00 74.75 81 ARG A O 1
ATOM 652 N N . GLN A 1 82 ? 2.498 -10.518 -12.506 1.00 68.81 82 GLN A N 1
ATOM 653 C CA . GLN A 1 82 ? 1.160 -10.335 -11.923 1.00 68.81 82 GLN A CA 1
ATOM 654 C C . GLN A 1 82 ? 0.583 -11.622 -11.297 1.00 68.81 82 GLN A C 1
ATOM 656 O O . GLN A 1 82 ? -0.063 -11.546 -10.250 1.00 68.81 82 GLN A O 1
ATOM 661 N N . ASP A 1 83 ? 0.898 -12.781 -11.889 1.00 73.56 83 ASP A N 1
ATOM 662 C CA . ASP A 1 83 ? 0.439 -14.113 -11.464 1.00 73.56 83 ASP A CA 1
ATOM 663 C C . ASP A 1 83 ? 1.349 -14.796 -10.428 1.00 73.56 83 ASP A C 1
ATOM 665 O O . ASP A 1 83 ? 1.116 -15.947 -10.042 1.00 73.56 83 ASP A O 1
ATOM 669 N N . ASP A 1 84 ? 2.412 -14.127 -9.971 1.00 82.38 84 ASP A N 1
ATOM 670 C CA . ASP A 1 84 ? 3.270 -14.689 -8.935 1.00 82.38 84 ASP A CA 1
ATOM 671 C C . ASP A 1 84 ? 2.521 -14.699 -7.595 1.00 82.38 84 ASP A C 1
ATOM 673 O O . ASP A 1 84 ? 2.273 -13.661 -6.981 1.00 82.38 84 ASP A O 1
ATOM 677 N N . ARG A 1 85 ? 2.191 -15.901 -7.107 1.00 80.44 85 ARG A N 1
ATOM 678 C CA . ARG A 1 85 ? 1.522 -16.112 -5.811 1.00 80.44 85 ARG A CA 1
ATOM 679 C C . ARG A 1 85 ? 2.309 -15.551 -4.622 1.00 80.44 85 ARG A C 1
ATOM 681 O O . ARG A 1 85 ? 1.747 -15.430 -3.539 1.00 80.44 85 ARG A O 1
ATOM 688 N N . ARG A 1 86 ? 3.603 -15.262 -4.789 1.00 85.50 86 ARG A N 1
ATOM 689 C CA . ARG A 1 86 ? 4.477 -14.676 -3.759 1.00 85.50 86 ARG A CA 1
ATOM 690 C C . ARG A 1 86 ? 4.571 -13.155 -3.846 1.00 85.50 86 ARG A C 1
ATOM 692 O O . ARG A 1 86 ? 5.282 -12.552 -3.036 1.00 85.50 86 ARG A O 1
ATOM 699 N N . ALA A 1 87 ? 3.926 -12.542 -4.835 1.00 89.19 87 ALA A N 1
ATOM 700 C CA . ALA A 1 87 ? 3.928 -11.102 -4.973 1.00 89.19 87 ALA A CA 1
ATOM 701 C C . ALA A 1 87 ? 3.185 -10.450 -3.797 1.00 89.19 87 ALA A C 1
ATOM 703 O O . ALA A 1 87 ? 2.143 -10.964 -3.384 1.00 89.19 87 ALA A O 1
ATOM 704 N N . PRO A 1 88 ? 3.700 -9.324 -3.266 1.00 92.94 88 PRO A N 1
ATOM 705 C CA . PRO A 1 88 ? 3.028 -8.595 -2.201 1.00 92.94 88 PRO A CA 1
ATOM 706 C C . PRO A 1 88 ? 1.570 -8.297 -2.550 1.00 92.94 88 PRO A C 1
ATOM 708 O O . PRO A 1 88 ? 1.259 -7.924 -3.684 1.00 92.94 88 PRO A O 1
ATOM 711 N N . CYS A 1 89 ? 0.691 -8.460 -1.571 1.00 94.19 89 CYS A N 1
ATOM 712 C CA . CYS A 1 89 ? -0.745 -8.258 -1.692 1.00 94.19 89 CYS A CA 1
ATOM 713 C C . CYS A 1 89 ? -1.232 -7.149 -0.749 1.00 94.19 89 CYS A C 1
ATOM 715 O O . CYS A 1 89 ? -0.481 -6.615 0.070 1.00 94.19 89 CYS A O 1
ATOM 717 N N . GLY A 1 90 ? -2.517 -6.799 -0.844 1.00 95.06 90 GLY A N 1
ATOM 718 C CA . GLY A 1 90 ? -3.101 -5.744 -0.013 1.00 95.06 90 GLY A CA 1
ATOM 719 C C . GLY A 1 90 ? -2.970 -6.012 1.492 1.00 95.06 90 GLY A C 1
ATOM 720 O O . GLY A 1 90 ? -2.762 -5.079 2.266 1.00 95.06 90 GLY A O 1
ATOM 721 N N . MET A 1 91 ? -2.990 -7.284 1.910 1.00 97.50 91 MET A N 1
ATOM 722 C CA . MET A 1 91 ? -2.787 -7.662 3.312 1.00 97.50 91 MET A CA 1
ATOM 723 C C . MET A 1 91 ? -1.377 -7.320 3.811 1.00 97.50 91 MET A C 1
ATOM 725 O O . MET A 1 91 ? -1.227 -6.898 4.956 1.00 97.50 91 MET A O 1
ATOM 729 N N . ASP A 1 92 ? -0.347 -7.429 2.965 1.00 96.88 92 ASP A N 1
ATOM 730 C CA . ASP A 1 92 ? 1.022 -7.063 3.349 1.00 96.88 92 ASP A CA 1
ATOM 731 C C . ASP A 1 92 ? 1.119 -5.566 3.652 1.00 96.88 92 ASP A C 1
ATOM 733 O O . ASP A 1 92 ? 1.702 -5.172 4.663 1.00 96.88 92 ASP A O 1
ATOM 737 N N . VAL A 1 93 ? 0.485 -4.734 2.820 1.00 96.50 93 VAL A N 1
ATOM 738 C CA . VAL A 1 93 ? 0.391 -3.279 3.019 1.00 96.50 93 VAL A CA 1
ATOM 739 C C . VAL A 1 93 ? -0.376 -2.954 4.302 1.00 96.50 93 VAL A C 1
ATOM 741 O O . VAL A 1 93 ? 0.097 -2.170 5.129 1.00 96.50 93 VAL A O 1
ATOM 744 N N . ALA A 1 94 ? -1.529 -3.594 4.503 1.00 97.25 94 ALA A N 1
ATOM 745 C CA . ALA A 1 94 ? -2.349 -3.402 5.693 1.00 97.25 94 ALA A CA 1
ATOM 746 C C . ALA A 1 94 ? -1.620 -3.825 6.978 1.00 97.25 94 ALA A C 1
ATOM 748 O O . ALA A 1 94 ? -1.740 -3.157 8.004 1.00 97.25 94 ALA A O 1
ATOM 749 N N . ALA A 1 95 ? -0.790 -4.869 6.921 1.00 96.69 95 ALA A N 1
ATOM 750 C CA . ALA A 1 95 ? 0.049 -5.279 8.041 1.00 96.69 95 ALA A CA 1
ATOM 751 C C . ALA A 1 95 ? 1.130 -4.237 8.380 1.00 96.69 95 ALA A C 1
ATOM 753 O O . A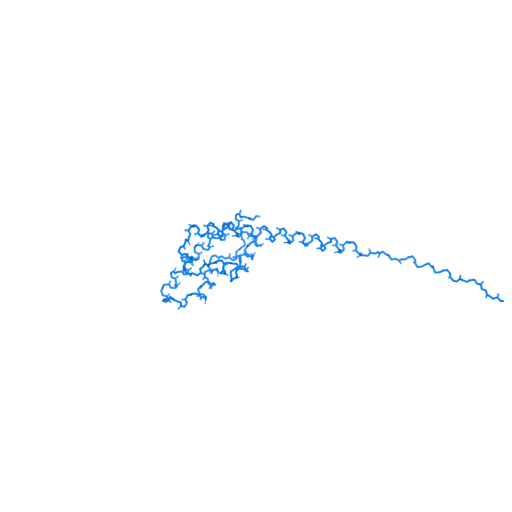LA A 1 95 ? 1.420 -4.033 9.561 1.00 96.69 95 ALA A O 1
ATOM 754 N N . VAL A 1 96 ? 1.719 -3.547 7.389 1.00 96.81 96 VAL A N 1
ATOM 755 C CA . VAL A 1 96 ? 2.631 -2.414 7.663 1.00 96.81 96 VAL A CA 1
ATOM 756 C C . VAL A 1 96 ? 1.885 -1.301 8.395 1.00 96.81 96 VAL A C 1
ATOM 758 O O . VAL A 1 96 ? 2.369 -0.820 9.420 1.00 96.81 96 VAL A O 1
ATOM 761 N N . TRP A 1 97 ? 0.698 -0.935 7.910 1.00 96.94 97 TRP A N 1
ATOM 762 C CA . TRP A 1 97 ? -0.128 0.096 8.535 1.00 96.94 97 TRP A CA 1
ATOM 763 C C . TRP A 1 97 ? -0.519 -0.276 9.968 1.00 96.94 97 TRP A C 1
ATOM 765 O O . TRP A 1 97 ? -0.318 0.518 10.883 1.00 96.94 97 TRP A O 1
ATOM 775 N N . ALA A 1 98 ? -0.992 -1.503 10.199 1.00 95.12 98 ALA A N 1
ATOM 776 C CA . ALA A 1 98 ? -1.417 -1.959 11.520 1.00 95.12 98 ALA A CA 1
ATOM 777 C C . ALA A 1 98 ? -0.269 -1.937 12.541 1.00 95.12 98 ALA A C 1
ATOM 779 O O . ALA A 1 98 ? -0.495 -1.631 13.711 1.00 95.12 98 ALA A O 1
ATOM 780 N N . ARG A 1 99 ? 0.972 -2.203 12.107 1.00 94.88 99 ARG A N 1
ATOM 781 C CA . ARG A 1 99 ? 2.160 -2.077 12.966 1.00 94.88 99 ARG A CA 1
ATOM 782 C C . ARG A 1 99 ? 2.457 -0.633 13.371 1.00 94.88 99 ARG A C 1
ATOM 784 O O . ARG A 1 99 ? 2.946 -0.423 14.474 1.00 94.88 99 ARG A O 1
ATOM 791 N N . GLN A 1 100 ? 2.193 0.339 12.499 1.00 93.94 100 GLN A N 1
ATOM 792 C CA . GLN A 1 100 ? 2.508 1.750 12.753 1.00 93.94 100 GLN A CA 1
ATOM 793 C C . GLN A 1 100 ? 1.373 2.503 13.453 1.00 93.94 100 GLN A C 1
ATOM 795 O O . GLN A 1 100 ? 1.622 3.267 14.379 1.00 93.94 100 GLN A O 1
ATOM 800 N N . PHE A 1 101 ? 0.132 2.270 13.031 1.00 93.00 101 PHE A N 1
ATOM 801 C CA . PHE A 1 101 ? -1.036 3.053 13.445 1.00 93.00 101 PHE A CA 1
ATOM 802 C C . PHE A 1 101 ? -2.087 2.224 14.181 1.00 93.00 101 PHE A C 1
ATOM 804 O O . PHE A 1 101 ? -2.954 2.779 14.848 1.00 93.00 101 PHE A O 1
ATOM 811 N N . GLY A 1 102 ? -2.013 0.892 14.117 1.00 86.12 102 GLY A N 1
ATOM 812 C CA . GLY A 1 102 ? -3.021 0.014 14.714 1.00 86.12 102 GLY A CA 1
ATOM 813 C C . GLY A 1 102 ? -3.104 0.096 16.241 1.00 86.12 102 GLY A C 1
ATOM 814 O O . GLY A 1 102 ? -4.125 -0.286 16.800 1.00 86.12 102 GLY A O 1
ATOM 815 N N . LEU A 1 103 ? -2.070 0.607 16.921 1.00 91.06 103 LEU A N 1
ATOM 816 C CA . LEU A 1 103 ? -2.080 0.839 18.374 1.00 91.06 103 LEU A CA 1
ATOM 817 C C . LEU A 1 103 ? -2.990 2.002 18.800 1.00 91.06 103 LEU A C 1
ATOM 819 O O . LEU A 1 103 ? -3.300 2.123 19.980 1.00 91.06 103 LEU A O 1
ATOM 823 N N . LEU A 1 104 ? -3.420 2.841 17.854 1.00 92.94 104 LEU A N 1
ATOM 824 C CA . LEU A 1 104 ? -4.323 3.967 18.106 1.00 92.94 104 LEU A CA 1
ATOM 825 C C . LEU A 1 104 ? -5.797 3.540 18.219 1.00 92.94 104 LEU A C 1
ATOM 827 O O . LEU A 1 104 ? -6.647 4.372 18.522 1.00 92.94 104 LEU A O 1
ATOM 831 N N . TYR A 1 105 ? -6.100 2.266 17.961 1.00 93.50 105 TYR A N 1
ATOM 832 C CA . TYR A 1 105 ? -7.458 1.739 17.859 1.00 93.50 105 TYR A CA 1
ATOM 833 C C . TYR A 1 105 ? -7.671 0.565 18.813 1.00 93.50 105 TYR A C 1
ATOM 835 O O . TYR A 1 105 ? -6.726 -0.142 19.182 1.00 93.50 105 TYR A O 1
ATOM 843 N N . SER A 1 106 ? -8.928 0.311 19.182 1.00 95.50 106 SER A N 1
ATOM 844 C CA . SER A 1 106 ? -9.271 -0.905 19.920 1.00 95.50 106 SER A CA 1
ATOM 845 C C . SER A 1 106 ? -8.970 -2.161 19.088 1.00 95.50 106 SER A C 1
ATOM 847 O O . SER A 1 106 ? -8.838 -2.111 17.864 1.00 95.50 106 SER A O 1
ATOM 849 N N . SER A 1 107 ? -8.881 -3.327 19.738 1.00 94.56 107 SER A N 1
ATOM 850 C CA . SER A 1 107 ? -8.584 -4.583 19.031 1.00 94.56 107 SER A CA 1
ATOM 851 C C . SER A 1 107 ? -9.611 -4.893 17.931 1.00 94.56 107 SER A C 1
ATOM 853 O O . SER A 1 107 ? -9.225 -5.290 16.831 1.00 94.56 107 SER A O 1
ATOM 855 N N . ALA A 1 108 ? -10.901 -4.665 18.205 1.00 94.75 108 ALA A N 1
ATOM 856 C CA . ALA A 1 108 ? -11.983 -4.903 17.252 1.00 94.75 108 ALA A CA 1
ATOM 857 C C . ALA A 1 108 ? -11.902 -3.952 16.046 1.00 94.75 108 ALA A C 1
ATOM 859 O O . ALA A 1 108 ? -11.914 -4.404 14.901 1.00 94.75 108 ALA A O 1
ATOM 860 N N . GLU A 1 109 ? -11.725 -2.652 16.295 1.00 95.69 109 GLU A N 1
ATOM 861 C CA . GLU A 1 109 ? -11.570 -1.653 15.230 1.00 95.69 109 GLU A CA 1
ATOM 862 C C . GLU A 1 109 ? -10.317 -1.900 14.397 1.00 95.69 109 GLU A C 1
ATOM 864 O O . GLU A 1 109 ? -10.358 -1.811 13.174 1.00 95.69 109 GLU A O 1
ATOM 869 N N . ARG A 1 110 ? -9.199 -2.267 15.031 1.00 95.06 110 ARG A N 1
ATOM 870 C CA . ARG A 1 110 ? -7.955 -2.578 14.324 1.00 95.06 110 ARG A CA 1
ATOM 871 C C . ARG A 1 110 ? -8.146 -3.725 13.335 1.00 95.06 110 ARG A C 1
ATOM 873 O O . ARG A 1 110 ? -7.637 -3.637 12.219 1.00 95.06 110 ARG A O 1
ATOM 880 N N . VAL A 1 111 ? -8.857 -4.788 13.719 1.00 95.38 111 VAL A N 1
ATOM 881 C CA . VAL A 1 111 ? -9.146 -5.921 12.819 1.00 95.38 111 VAL A CA 1
ATOM 882 C C . VAL A 1 111 ? -9.979 -5.457 11.628 1.00 95.38 111 VAL A C 1
ATOM 884 O O . VAL A 1 111 ? -9.608 -5.734 10.486 1.00 95.38 111 VAL A O 1
ATOM 887 N N . GLN A 1 112 ? -11.048 -4.700 11.883 1.00 96.81 112 GLN A N 1
ATOM 888 C CA . GLN A 1 112 ? -11.901 -4.158 10.828 1.00 96.81 112 GLN A CA 1
ATOM 889 C C . GLN A 1 112 ? -11.115 -3.246 9.872 1.00 96.81 112 GLN A C 1
ATOM 891 O O . GLN A 1 112 ? -11.125 -3.465 8.663 1.00 96.81 112 GLN A O 1
ATOM 896 N N . LEU A 1 113 ? -10.373 -2.273 10.404 1.00 96.56 113 LEU A N 1
ATOM 897 C CA . LEU A 1 113 ? -9.579 -1.330 9.614 1.00 96.56 113 LEU A CA 1
ATOM 898 C C . LEU A 1 113 ? -8.483 -2.035 8.810 1.00 96.56 113 LEU A C 1
ATOM 900 O O . LEU A 1 113 ? -8.229 -1.667 7.668 1.00 96.56 113 LEU A O 1
ATOM 904 N N . THR A 1 114 ? -7.864 -3.081 9.356 1.00 97.38 114 THR A N 1
ATOM 905 C CA . THR A 1 114 ? -6.870 -3.871 8.614 1.00 97.38 114 THR A CA 1
ATOM 906 C C . THR A 1 114 ? -7.512 -4.575 7.417 1.00 97.38 114 THR A C 1
ATOM 908 O O . THR A 1 114 ? -6.936 -4.569 6.331 1.00 97.38 114 THR A O 1
ATOM 911 N N . ALA A 1 115 ? -8.714 -5.139 7.576 1.00 96.69 115 ALA A N 1
ATOM 912 C CA . ALA A 1 115 ? -9.440 -5.773 6.476 1.00 96.69 115 ALA A CA 1
ATOM 913 C C . ALA A 1 115 ? -9.881 -4.756 5.406 1.00 96.69 115 ALA A C 1
ATOM 915 O O . ALA A 1 115 ? -9.676 -4.989 4.214 1.00 96.69 115 ALA A O 1
ATOM 916 N N . GLU A 1 116 ? -10.420 -3.607 5.823 1.00 97.56 116 GLU A N 1
ATOM 917 C CA . GLU A 1 116 ? -10.788 -2.508 4.919 1.00 97.56 116 GLU A CA 1
ATOM 918 C C . GLU A 1 116 ? -9.570 -1.987 4.141 1.00 97.56 116 GLU A C 1
ATOM 920 O O . GLU A 1 116 ? -9.636 -1.797 2.923 1.00 97.56 116 GLU A O 1
ATOM 925 N N . LEU A 1 117 ? -8.436 -1.794 4.824 1.00 97.69 117 LEU A N 1
ATOM 926 C CA . LEU A 1 117 ? -7.206 -1.347 4.181 1.00 97.69 117 LEU A CA 1
ATOM 927 C C . LEU A 1 117 ? -6.650 -2.405 3.238 1.00 97.69 117 LEU A C 1
ATOM 929 O O . LEU A 1 117 ? -6.142 -2.049 2.182 1.00 97.69 117 LEU A O 1
ATOM 933 N N . ALA A 1 118 ? -6.744 -3.689 3.579 1.00 97.75 118 ALA A N 1
ATOM 934 C CA . ALA A 1 118 ? -6.273 -4.753 2.702 1.00 97.75 118 ALA A CA 1
ATOM 935 C C . ALA A 1 118 ? -7.020 -4.743 1.360 1.00 97.75 118 ALA A C 1
ATOM 937 O O . ALA A 1 118 ? -6.391 -4.903 0.314 1.00 97.75 118 ALA A O 1
ATOM 938 N N . ALA A 1 119 ? -8.332 -4.486 1.372 1.00 97.06 119 ALA A N 1
ATOM 939 C CA . ALA A 1 119 ? -9.120 -4.326 0.152 1.00 97.06 119 ALA A CA 1
ATOM 940 C C . ALA A 1 119 ? -8.701 -3.073 -0.640 1.00 97.06 119 ALA A C 1
ATOM 942 O O . ALA A 1 119 ? -8.371 -3.176 -1.822 1.00 97.06 119 ALA A O 1
ATOM 943 N N . ALA A 1 120 ? -8.620 -1.912 0.018 1.00 97.00 120 ALA A N 1
ATOM 944 C CA . ALA A 1 120 ? -8.229 -0.657 -0.631 1.00 97.00 120 ALA A CA 1
ATOM 945 C C . ALA A 1 120 ? -6.791 -0.704 -1.191 1.00 97.00 120 ALA A C 1
ATOM 947 O O . ALA A 1 120 ? -6.509 -0.201 -2.279 1.00 97.00 120 ALA A O 1
ATOM 948 N N . ALA A 1 121 ? -5.869 -1.340 -0.468 1.00 96.75 121 ALA A N 1
ATOM 949 C CA . ALA A 1 121 ? -4.507 -1.578 -0.925 1.00 96.75 121 ALA A CA 1
ATOM 950 C C . ALA A 1 121 ? -4.467 -2.573 -2.092 1.00 96.75 121 ALA A C 1
ATOM 952 O O . ALA A 1 121 ? -3.619 -2.437 -2.966 1.00 96.75 121 ALA A O 1
ATOM 953 N N . GLY A 1 122 ? -5.393 -3.533 -2.158 1.00 96.06 122 GLY A N 1
ATOM 954 C CA . GLY A 1 122 ? -5.566 -4.393 -3.330 1.00 96.06 122 GLY A CA 1
ATOM 955 C C . GLY A 1 122 ? -5.808 -3.588 -4.611 1.00 96.06 122 GLY A C 1
ATOM 956 O O . GLY A 1 122 ? -5.151 -3.835 -5.622 1.00 96.06 122 GLY A O 1
ATOM 957 N N . ASP A 1 123 ? -6.667 -2.568 -4.553 1.00 96.75 123 ASP A N 1
ATOM 958 C CA . ASP A 1 123 ? -6.881 -1.651 -5.680 1.00 96.75 123 ASP A CA 1
ATOM 959 C C . ASP A 1 123 ? -5.646 -0.815 -6.015 1.00 96.75 123 ASP A C 1
ATOM 961 O O . ASP A 1 123 ? -5.323 -0.652 -7.191 1.00 96.75 123 ASP A O 1
ATOM 965 N N . LEU A 1 124 ? -4.923 -0.325 -5.001 1.00 95.94 124 LEU A N 1
ATOM 966 C CA . LEU A 1 124 ? -3.660 0.387 -5.216 1.00 95.94 12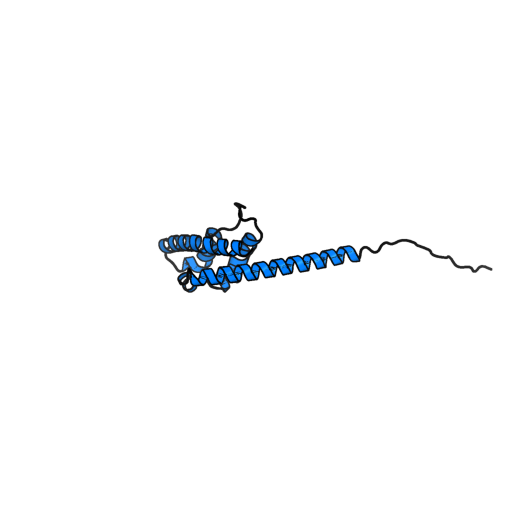4 LEU A CA 1
ATOM 967 C C . LEU A 1 124 ? -2.667 -0.473 -6.007 1.00 95.94 124 LEU A C 1
ATOM 969 O O . LEU A 1 124 ? -2.077 0.010 -6.973 1.00 95.94 124 LEU A O 1
ATOM 973 N N . LEU A 1 125 ? -2.491 -1.739 -5.616 1.00 94.88 125 LEU A N 1
ATOM 974 C CA . LEU A 1 125 ? -1.577 -2.661 -6.295 1.00 94.88 125 LEU A CA 1
ATOM 975 C C . LEU A 1 125 ? -2.049 -2.980 -7.715 1.00 94.88 125 LEU A C 1
ATOM 977 O O . LEU A 1 125 ? -1.229 -3.025 -8.627 1.00 94.88 125 LEU A O 1
ATOM 981 N N . ARG A 1 126 ? -3.359 -3.129 -7.927 1.00 95.06 126 ARG A N 1
ATOM 982 C CA . ARG A 1 126 ? -3.924 -3.308 -9.269 1.00 95.06 126 ARG A CA 1
ATOM 983 C C . ARG A 1 126 ? -3.643 -2.103 -10.168 1.00 95.06 126 ARG A C 1
ATOM 985 O O . ARG A 1 126 ? -3.181 -2.287 -11.287 1.00 95.06 126 ARG A O 1
ATOM 992 N N . TRP A 1 127 ? -3.878 -0.878 -9.695 1.00 95.88 127 TRP A N 1
ATOM 993 C CA . TRP A 1 127 ? -3.573 0.328 -10.477 1.00 95.88 127 TRP A CA 1
ATOM 994 C C . TRP A 1 127 ? -2.076 0.518 -10.715 1.00 95.88 127 TRP A C 1
ATOM 996 O O . TRP A 1 127 ? -1.691 1.068 -11.743 1.00 95.88 127 TRP A O 1
ATOM 1006 N N . LEU A 1 128 ? -1.235 0.074 -9.779 1.00 94.44 128 LEU A N 1
ATOM 1007 C CA . LEU A 1 128 ? 0.212 0.052 -9.963 1.00 94.44 128 LEU A CA 1
ATOM 1008 C C . LEU A 1 128 ? 0.608 -0.916 -11.090 1.00 94.44 128 LEU A C 1
ATOM 1010 O O . LEU A 1 128 ? 1.448 -0.569 -11.917 1.00 94.44 128 LEU A O 1
ATOM 1014 N N . ASP A 1 129 ? -0.017 -2.093 -11.149 1.00 92.31 129 ASP A N 1
ATOM 1015 C CA . ASP A 1 129 ? 0.219 -3.078 -12.208 1.00 92.31 129 ASP A CA 1
ATOM 1016 C C . ASP A 1 129 ? -0.287 -2.602 -13.582 1.00 92.31 129 ASP A C 1
ATOM 1018 O O . ASP A 1 129 ? 0.366 -2.869 -14.586 1.00 92.31 129 ASP A O 1
ATOM 1022 N N . GLU A 1 130 ? -1.388 -1.844 -13.642 1.00 92.50 130 GLU A N 1
ATOM 1023 C CA . GLU A 1 130 ? -1.888 -1.212 -14.881 1.00 92.50 130 GLU A CA 1
ATOM 1024 C C . GLU A 1 130 ? -0.911 -0.186 -15.482 1.00 92.50 130 GLU A C 1
ATOM 1026 O O . GLU A 1 130 ? -0.994 0.114 -16.672 1.00 92.50 130 GLU A O 1
ATOM 1031 N N . GLY A 1 131 ? -0.030 0.396 -14.663 1.00 85.31 131 GLY A N 1
ATOM 1032 C CA . GLY A 1 131 ? 0.944 1.405 -15.088 1.00 85.31 131 GLY A CA 1
ATOM 1033 C C . GLY A 1 131 ? 2.302 0.845 -15.522 1.00 85.31 131 GLY A C 1
ATOM 1034 O O . GLY A 1 131 ? 3.210 1.636 -15.781 1.00 85.31 131 GLY A O 1
ATOM 1035 N N . ARG A 1 132 ? 2.464 -0.481 -15.534 1.00 82.31 132 ARG A N 1
ATOM 1036 C CA . ARG A 1 132 ? 3.711 -1.176 -15.880 1.00 82.31 132 ARG A CA 1
ATOM 1037 C C . ARG A 1 132 ? 3.968 -1.215 -17.385 1.00 82.31 132 ARG A C 1
ATOM 1039 O O . ARG A 1 132 ? 5.152 -1.031 -17.762 1.00 82.31 132 ARG A O 1
#

Radius of gyration: 26.35 Å; chains: 1; bounding box: 96×27×51 Å

Foldseek 3Di:
DDDDDDDDDPPDDDDPPPVVVVVVVVVVVVVVVLVVLLVVLLVQLVVVLCVVPVVVVVQPPDPCLVVPQCVVLLSQLLVDDPPPPPRDAQLNSLVSSCVPRVVVDDPVVSVVSSVVSRVSSNSSSVSSNVSD

Sequence (132 aa):
MSVATIRTMVTGWWLPGSARTQSIEAQRATDEASAARYAQALHGAWQRFTRTYPAWKSRGVDERFVHGAVAPLLRKRFDMRQDDRRAPCGMDVAAVWARQFGLLYSSAERVQLTAELAAAAGDLLRWLDEGR